Protein AF-A0A9X0CK64-F1 (afdb_monomer_lite)

Structure (mmCIF, N/CA/C/O backbone):
data_AF-A0A9X0CK64-F1
#
_entry.id   AF-A0A9X0CK64-F1
#
loop_
_atom_site.group_PDB
_atom_site.id
_atom_site.type_symbol
_atom_site.label_atom_id
_atom_site.label_alt_id
_atom_site.label_comp_id
_atom_site.label_asym_id
_atom_site.label_entity_id
_atom_site.label_seq_id
_atom_site.pdbx_PDB_ins_code
_atom_site.Cartn_x
_atom_site.Cartn_y
_atom_site.Cartn_z
_atom_site.occupancy
_atom_site.B_iso_or_equiv
_atom_site.auth_seq_id
_atom_site.auth_comp_id
_atom_site.auth_asym_id
_atom_site.auth_atom_id
_atom_site.pdbx_PDB_model_num
ATOM 1 N N . MET A 1 1 ? -25.392 -5.226 47.929 1.00 42.94 1 MET A N 1
ATOM 2 C CA . MET A 1 1 ? -25.205 -6.206 46.840 1.00 42.94 1 MET A CA 1
ATOM 3 C C . MET A 1 1 ? -24.554 -5.450 45.698 1.00 42.94 1 MET A C 1
ATOM 5 O O . MET A 1 1 ? -25.213 -4.615 45.099 1.00 42.94 1 MET A O 1
ATOM 9 N N . GLN A 1 2 ? -23.238 -5.586 45.547 1.00 38.28 2 GLN A N 1
ATOM 10 C CA . GLN A 1 2 ? -22.434 -4.780 44.627 1.00 38.28 2 GLN A CA 1
ATOM 11 C C . GLN A 1 2 ? -22.282 -5.548 43.311 1.00 38.28 2 GLN A C 1
ATOM 13 O O . GLN A 1 2 ? -22.061 -6.757 43.334 1.00 38.28 2 GLN A O 1
ATOM 18 N N . ALA A 1 3 ? -22.497 -4.854 42.194 1.00 52.78 3 ALA A N 1
ATOM 19 C CA . ALA A 1 3 ? -22.473 -5.411 40.850 1.00 52.78 3 ALA A CA 1
ATOM 20 C C . ALA A 1 3 ? -21.090 -5.987 40.512 1.00 52.78 3 ALA A C 1
ATOM 22 O O . ALA A 1 3 ? -20.073 -5.328 40.721 1.00 52.78 3 ALA A O 1
ATOM 23 N N . SER A 1 4 ? -21.061 -7.204 39.972 1.00 56.47 4 SER A N 1
ATOM 24 C CA . SER A 1 4 ? -19.891 -7.727 39.273 1.00 56.47 4 SER A CA 1
ATOM 25 C C . SER A 1 4 ? -19.934 -7.202 37.843 1.00 56.47 4 SER A C 1
ATOM 27 O O . SER A 1 4 ? -20.649 -7.743 37.002 1.00 56.47 4 SER A O 1
ATOM 29 N N . GLU A 1 5 ? -19.195 -6.128 37.577 1.00 56.88 5 GLU A N 1
ATOM 30 C CA . GLU A 1 5 ? -18.783 -5.805 36.214 1.00 56.88 5 GLU A CA 1
ATOM 31 C C . GLU A 1 5 ? -17.899 -6.956 35.729 1.00 56.88 5 GLU A C 1
ATOM 33 O O . GLU A 1 5 ? -16.806 -7.193 36.249 1.00 56.88 5 GLU A O 1
ATOM 38 N N . ILE A 1 6 ? -18.419 -7.736 34.784 1.00 62.25 6 ILE A N 1
ATOM 39 C CA . ILE A 1 6 ? -17.631 -8.726 34.060 1.00 62.25 6 ILE A CA 1
ATOM 40 C C . ILE A 1 6 ? -16.657 -7.920 33.206 1.00 62.25 6 ILE A C 1
ATOM 42 O O . ILE A 1 6 ? -17.024 -7.359 32.178 1.00 62.25 6 ILE A O 1
ATOM 46 N N . VAL A 1 7 ? -15.421 -7.808 33.677 1.00 54.88 7 VAL A N 1
ATOM 47 C CA . VAL A 1 7 ? -14.307 -7.344 32.858 1.00 54.88 7 VAL A CA 1
ATOM 48 C C . VAL A 1 7 ? -14.036 -8.453 31.844 1.00 54.88 7 VAL A C 1
ATOM 50 O O . VAL A 1 7 ? -13.488 -9.489 32.212 1.00 54.88 7 VAL A O 1
ATOM 53 N N . ASP A 1 8 ? -14.449 -8.264 30.591 1.00 58.22 8 ASP A N 1
ATOM 54 C CA . ASP A 1 8 ? -14.068 -9.136 29.475 1.00 58.22 8 ASP A CA 1
ATOM 55 C C . ASP A 1 8 ? -12.550 -8.994 29.217 1.00 58.22 8 ASP A C 1
ATOM 57 O O . ASP A 1 8 ? -12.117 -7.941 28.741 1.00 58.22 8 ASP A O 1
ATOM 61 N N . PRO A 1 9 ? -11.690 -9.995 29.513 1.00 56.22 9 PRO A N 1
ATOM 62 C CA . PRO A 1 9 ? -10.247 -9.749 29.606 1.00 56.22 9 PRO A CA 1
ATOM 63 C C . PRO A 1 9 ? -9.458 -9.823 28.293 1.00 56.22 9 PRO A C 1
ATOM 65 O O . PRO A 1 9 ? -8.233 -9.769 28.345 1.00 56.22 9 PRO A O 1
ATOM 68 N N . SER A 1 10 ? -10.075 -9.997 27.119 1.00 53.09 10 SER A N 1
ATOM 69 C CA . SER A 1 10 ? -9.321 -9.991 25.849 1.00 53.09 10 SER A CA 1
ATOM 70 C C . SER A 1 10 ? -10.220 -10.011 24.610 1.00 53.09 10 SER A C 1
ATOM 72 O O . SER A 1 10 ? -10.523 -11.070 24.071 1.00 53.09 10 SER A O 1
ATOM 74 N N . SER A 1 11 ? -10.572 -8.841 24.080 1.00 51.50 11 SER A N 1
ATOM 75 C CA . SER A 1 11 ? -10.829 -8.727 22.640 1.00 51.50 11 SER A CA 1
ATOM 76 C C . SER A 1 11 ? -9.564 -8.181 21.992 1.00 51.50 11 SER A C 1
ATOM 78 O O . SER A 1 11 ? -9.432 -6.983 21.800 1.00 51.50 11 SER A O 1
ATOM 80 N N . ASN A 1 12 ? -8.596 -9.059 21.728 1.00 52.44 12 ASN A N 1
ATOM 81 C CA . ASN A 1 12 ? -7.528 -8.768 20.772 1.00 52.44 12 ASN A CA 1
ATOM 82 C C . ASN A 1 12 ? -7.941 -9.404 19.444 1.00 52.44 12 ASN A C 1
ATOM 84 O O . ASN A 1 12 ? -7.483 -10.500 19.104 1.00 52.44 12 ASN A O 1
ATOM 88 N N . SER A 1 13 ? -8.852 -8.761 18.716 1.00 59.53 13 SER A N 1
ATOM 89 C CA . SER A 1 13 ? -9.221 -9.225 17.385 1.00 59.53 13 SER A CA 1
ATOM 90 C C . SER A 1 13 ? -8.139 -8.834 16.380 1.00 59.53 13 SER A C 1
ATOM 92 O O . SER A 1 13 ? -7.565 -7.744 16.412 1.00 59.53 13 SER A O 1
ATOM 94 N N . THR A 1 14 ? -7.801 -9.767 15.493 1.00 54.09 14 THR A N 1
ATOM 95 C CA . THR A 1 14 ? -6.801 -9.562 14.438 1.00 54.09 14 THR A CA 1
ATOM 96 C C . THR A 1 14 ? -7.5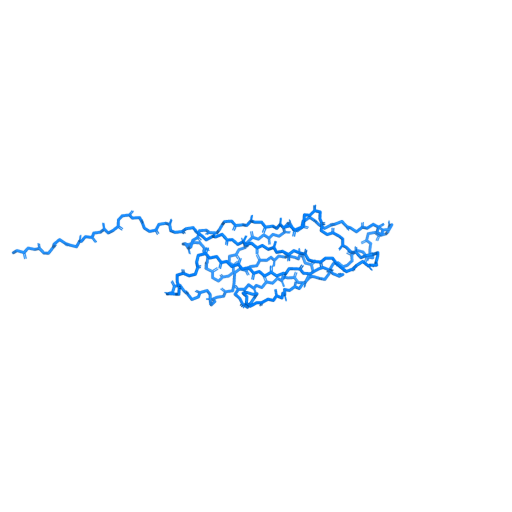15 -9.517 13.097 1.00 54.09 14 THR A C 1
ATOM 98 O O . THR A 1 14 ? -8.307 -10.412 12.804 1.00 54.09 14 THR A O 1
ATOM 101 N N . ALA A 1 15 ? -7.211 -8.518 12.268 1.00 63.88 15 ALA A N 1
ATOM 102 C CA . ALA A 1 15 ? -7.729 -8.438 10.906 1.00 63.88 15 ALA A CA 1
ATOM 103 C C . ALA A 1 15 ? -6.698 -8.948 9.884 1.00 63.88 15 ALA A C 1
ATOM 105 O O . ALA A 1 15 ? -5.500 -8.678 10.024 1.00 63.88 15 ALA A O 1
ATOM 106 N N . VAL A 1 16 ? -7.149 -9.669 8.850 1.00 71.50 16 VAL A N 1
ATOM 107 C CA . VAL A 1 16 ? -6.299 -10.113 7.731 1.00 71.50 16 VAL A CA 1
ATOM 108 C C . VAL A 1 16 ? -6.589 -9.258 6.502 1.00 71.50 16 VAL A C 1
ATOM 110 O O . VAL A 1 16 ? -7.710 -9.209 6.001 1.00 71.50 16 VAL A O 1
ATOM 113 N N . VAL A 1 17 ? -5.566 -8.578 5.992 1.00 73.12 17 VAL A N 1
ATOM 114 C CA . VAL A 1 17 ? -5.657 -7.812 4.744 1.00 73.12 17 VAL A CA 1
ATOM 115 C C . VAL A 1 17 ? -5.119 -8.673 3.601 1.00 73.12 17 VAL A C 1
ATOM 117 O O . VAL A 1 17 ? -3.958 -9.074 3.650 1.00 73.12 17 VAL A O 1
ATOM 120 N N . LEU A 1 18 ? -5.951 -8.962 2.594 1.00 80.00 18 LEU A N 1
ATOM 121 C CA . LEU A 1 18 ? -5.574 -9.676 1.365 1.00 80.00 18 LEU A CA 1
ATOM 122 C C . LEU A 1 18 ? -5.482 -8.680 0.207 1.00 80.00 18 LEU A C 1
ATOM 124 O O . LEU A 1 18 ? -6.504 -8.191 -0.282 1.00 80.00 18 LEU A O 1
ATOM 128 N N . ILE A 1 19 ? -4.270 -8.412 -0.264 1.00 75.25 19 ILE A N 1
ATOM 129 C CA . ILE A 1 19 ? -4.028 -7.525 -1.402 1.00 75.25 19 ILE A CA 1
ATOM 130 C C . ILE A 1 19 ? -3.748 -8.387 -2.629 1.00 75.25 19 ILE A C 1
ATOM 132 O O . ILE A 1 19 ? -2.814 -9.182 -2.602 1.00 75.25 19 ILE A O 1
ATOM 136 N N . THR A 1 20 ? -4.526 -8.215 -3.699 1.00 68.38 20 THR A N 1
ATOM 137 C CA . THR A 1 20 ? -4.292 -8.874 -4.997 1.00 68.38 20 THR A CA 1
ATOM 138 C C . THR A 1 20 ? -3.777 -7.848 -5.993 1.00 68.38 20 THR A C 1
ATOM 140 O O . THR A 1 20 ? -4.453 -6.858 -6.277 1.00 68.38 20 THR A O 1
ATOM 143 N N . VAL A 1 21 ? -2.601 -8.086 -6.556 1.00 58.91 21 VAL A N 1
ATOM 144 C CA . VAL A 1 21 ? -1.996 -7.219 -7.570 1.00 58.91 21 VAL A CA 1
ATOM 145 C C . VAL A 1 21 ? -2.274 -7.822 -8.949 1.00 58.91 21 VAL A C 1
ATOM 147 O O . VAL A 1 21 ? -2.092 -9.019 -9.146 1.00 58.91 21 VAL A O 1
ATOM 150 N N . LEU A 1 22 ? -2.761 -7.019 -9.903 1.00 48.25 22 LEU A N 1
ATOM 151 C CA . LEU A 1 22 ? -2.976 -7.463 -11.285 1.00 48.25 22 LEU A CA 1
ATOM 152 C C . LEU A 1 22 ? -2.023 -6.737 -12.234 1.00 48.25 22 LEU A C 1
ATOM 154 O O . LEU A 1 22 ? -2.020 -5.507 -12.276 1.00 48.25 22 LEU A O 1
ATOM 158 N N . ASP A 1 23 ? -1.266 -7.516 -13.004 1.00 48.16 23 ASP A N 1
ATOM 159 C CA . ASP A 1 23 ? -0.363 -7.035 -14.049 1.00 48.16 23 ASP A CA 1
ATOM 160 C C . ASP A 1 23 ? -1.129 -6.752 -15.355 1.00 48.16 23 ASP A C 1
ATOM 162 O O . ASP A 1 23 ? -2.014 -7.508 -15.764 1.00 48.16 23 ASP A O 1
ATOM 166 N N . THR A 1 24 ? -0.769 -5.660 -16.024 1.00 39.53 24 THR A N 1
ATOM 167 C CA . THR A 1 24 ? -1.109 -5.417 -17.431 1.00 39.53 24 THR A CA 1
ATOM 168 C C . THR A 1 24 ? 0.212 -5.147 -18.145 1.00 39.53 24 THR A C 1
ATOM 170 O O . THR A 1 24 ? 0.798 -4.082 -17.999 1.00 39.53 24 THR A O 1
ATOM 173 N N . ASN A 1 25 ? 0.689 -6.154 -18.872 1.00 41.19 25 ASN A N 1
ATOM 174 C CA . ASN A 1 25 ? 2.003 -6.220 -19.507 1.00 41.19 25 ASN A CA 1
ATOM 175 C C . ASN A 1 25 ? 2.244 -5.126 -20.572 1.00 41.19 25 ASN A C 1
ATOM 177 O O . ASN A 1 25 ? 1.585 -5.162 -21.609 1.00 41.19 25 ASN A O 1
ATOM 181 N N . ASP A 1 26 ? 3.223 -4.239 -20.340 1.00 46.56 26 ASP A N 1
ATOM 182 C CA . ASP A 1 26 ? 4.201 -3.720 -21.325 1.00 46.56 26 ASP A CA 1
ATOM 183 C C . ASP A 1 26 ? 5.330 -2.971 -20.568 1.00 46.56 26 ASP A C 1
ATOM 185 O O . ASP A 1 26 ? 5.110 -1.881 -20.043 1.00 46.56 26 ASP A O 1
ATOM 189 N N . ASN A 1 27 ? 6.500 -3.610 -20.397 1.00 53.88 27 ASN A N 1
ATOM 190 C CA . ASN A 1 27 ? 7.748 -3.106 -19.767 1.00 53.88 27 ASN A CA 1
ATOM 191 C C . ASN A 1 27 ? 7.606 -2.110 -18.590 1.00 53.88 27 ASN A C 1
ATOM 193 O O . ASN A 1 27 ? 8.345 -1.136 -18.496 1.00 53.88 27 ASN A O 1
ATOM 197 N N . SER A 1 28 ? 6.663 -2.371 -17.689 1.00 56.62 28 SER A N 1
ATOM 198 C CA . SER A 1 28 ? 6.326 -1.524 -16.542 1.00 56.62 28 SER A CA 1
ATOM 199 C C . SER A 1 28 ? 6.745 -2.200 -15.223 1.00 56.62 28 SER A C 1
ATOM 201 O O . SER A 1 28 ? 6.987 -3.412 -15.216 1.00 56.62 28 SER A O 1
ATOM 203 N N . PRO A 1 29 ? 6.845 -1.455 -14.107 1.00 63.81 29 PRO A N 1
ATOM 204 C CA . PRO A 1 29 ? 7.224 -1.984 -12.796 1.00 63.81 29 PRO A CA 1
ATOM 205 C C . PRO A 1 29 ? 6.444 -3.248 -12.404 1.00 63.81 29 PRO A C 1
ATOM 207 O O . PRO A 1 29 ? 5.218 -3.218 -12.308 1.00 63.81 29 PRO A O 1
ATOM 210 N N . GLN A 1 30 ? 7.143 -4.353 -12.135 1.00 70.31 30 GLN A N 1
ATOM 211 C CA . GLN A 1 30 ? 6.523 -5.628 -11.761 1.00 70.31 30 GLN A CA 1
ATOM 212 C C . GLN A 1 30 ? 6.636 -5.863 -10.257 1.00 70.31 30 GLN A C 1
ATOM 214 O O . GLN A 1 30 ? 7.732 -5.835 -9.698 1.00 70.31 30 GLN A O 1
ATOM 219 N N . PHE A 1 31 ? 5.516 -6.134 -9.589 1.00 78.81 31 PHE A N 1
ATOM 220 C CA . PHE A 1 31 ? 5.557 -6.640 -8.219 1.00 78.81 31 PHE A CA 1
ATOM 221 C C . PHE A 1 31 ? 6.151 -8.052 -8.220 1.00 78.81 31 PHE A C 1
ATOM 223 O O . PHE A 1 31 ? 5.815 -8.876 -9.066 1.00 78.81 31 PHE A O 1
ATOM 230 N N . LEU A 1 32 ? 7.029 -8.345 -7.261 1.00 78.19 32 LEU A N 1
ATOM 231 C CA . LEU A 1 32 ? 7.633 -9.674 -7.107 1.00 78.19 32 LEU A CA 1
ATOM 232 C C . LEU A 1 32 ? 6.682 -10.690 -6.459 1.00 78.19 32 LEU A C 1
ATOM 234 O O . LEU A 1 32 ? 6.998 -11.876 -6.399 1.00 78.19 32 LEU A O 1
ATOM 238 N N . GLN A 1 33 ? 5.545 -10.227 -5.938 1.00 79.31 33 GLN A N 1
ATOM 239 C CA . GLN A 1 33 ? 4.515 -11.058 -5.330 1.00 79.31 33 GLN A CA 1
ATOM 240 C C . GLN A 1 33 ? 3.151 -10.698 -5.913 1.00 79.31 33 GLN A C 1
ATOM 242 O O . GLN A 1 33 ? 2.780 -9.526 -5.965 1.00 79.31 33 GLN A O 1
ATOM 247 N N . ASP A 1 34 ? 2.376 -11.722 -6.268 1.00 77.44 34 ASP A N 1
ATOM 248 C CA . ASP A 1 34 ? 0.996 -11.552 -6.742 1.00 77.44 34 ASP A CA 1
ATOM 249 C C . ASP A 1 34 ? 0.055 -11.105 -5.612 1.00 77.44 34 ASP A C 1
ATOM 251 O O . ASP A 1 34 ? -0.970 -10.458 -5.844 1.00 77.44 34 ASP A O 1
ATOM 255 N N . HIS A 1 35 ? 0.402 -11.473 -4.372 1.00 82.50 35 HIS A N 1
ATOM 256 C CA . HIS A 1 35 ? -0.408 -11.223 -3.190 1.00 82.50 35 HIS A CA 1
ATOM 257 C C . HIS A 1 35 ? 0.434 -10.784 -1.995 1.00 82.50 35 HIS A C 1
ATOM 259 O O . HIS A 1 35 ? 1.419 -11.439 -1.650 1.00 82.50 35 HIS A O 1
ATOM 265 N N . TYR A 1 36 ? -0.022 -9.731 -1.317 1.00 85.62 36 TYR A N 1
ATOM 266 C CA . TYR A 1 36 ? 0.550 -9.264 -0.055 1.00 85.62 36 TYR A CA 1
ATOM 267 C C . TYR A 1 36 ? -0.459 -9.451 1.079 1.00 85.62 36 TYR A C 1
ATOM 269 O O . TYR A 1 36 ? -1.640 -9.120 0.933 1.00 85.62 36 TYR A O 1
ATOM 277 N N . TYR A 1 37 ? 0.020 -9.968 2.212 1.00 85.25 37 TYR A N 1
ATOM 278 C CA . TYR A 1 37 ? -0.794 -10.247 3.392 1.00 85.25 37 TYR A CA 1
ATOM 279 C C . TYR A 1 37 ? -0.234 -9.528 4.610 1.00 85.25 37 TYR A C 1
ATOM 281 O O . TYR A 1 37 ? 0.899 -9.785 5.018 1.00 85.25 37 TYR A O 1
ATOM 289 N N . TYR A 1 38 ? -1.056 -8.686 5.231 1.00 86.00 38 TYR A N 1
ATOM 290 C CA . TYR A 1 38 ? -0.686 -7.971 6.449 1.00 86.00 38 TYR A CA 1
ATOM 291 C C . TYR A 1 38 ? -1.701 -8.249 7.553 1.00 86.00 38 TYR A C 1
ATOM 293 O O . TYR A 1 38 ? -2.914 -8.215 7.330 1.00 86.00 38 TYR A O 1
ATOM 301 N N . LYS A 1 39 ? -1.187 -8.534 8.753 1.00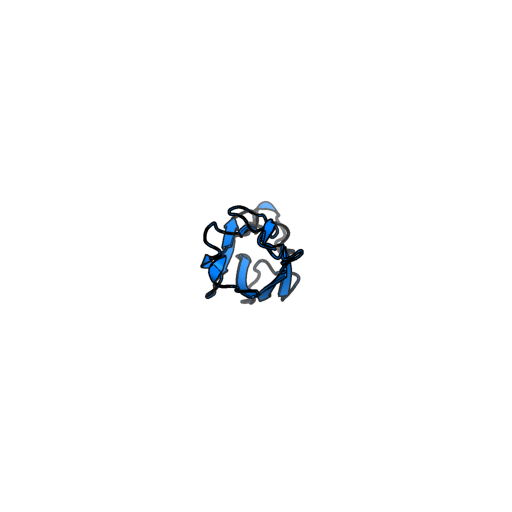 81.50 39 LYS A N 1
ATOM 302 C CA . LYS A 1 39 ? -1.983 -8.626 9.978 1.00 81.50 39 LYS A CA 1
ATOM 303 C C . LYS A 1 39 ? -1.827 -7.325 10.740 1.00 81.50 39 LYS A C 1
ATOM 305 O O . LYS A 1 39 ? -0.713 -6.971 11.118 1.00 81.50 39 LYS A O 1
ATOM 310 N N . ILE A 1 40 ? -2.939 -6.642 10.967 1.00 77.50 40 ILE A N 1
ATOM 311 C CA . ILE A 1 40 ? -2.968 -5.392 11.721 1.00 77.50 40 ILE A CA 1
ATOM 312 C C . ILE A 1 40 ? -3.717 -5.673 13.016 1.00 77.50 40 ILE A C 1
ATOM 314 O O . ILE A 1 40 ? -4.797 -6.271 12.997 1.00 77.50 40 ILE A O 1
ATOM 318 N N . ARG A 1 41 ? -3.129 -5.272 14.144 1.00 73.44 41 ARG A N 1
ATOM 319 C CA . ARG A 1 41 ? -3.845 -5.307 15.416 1.00 73.44 41 ARG A CA 1
ATOM 320 C C . ARG A 1 41 ? -4.813 -4.131 15.469 1.00 73.44 41 ARG A C 1
ATOM 322 O O . ARG A 1 41 ? -4.419 -3.003 15.179 1.00 73.44 41 ARG A O 1
ATOM 329 N N . GLU A 1 42 ? -6.062 -4.394 15.830 1.00 66.69 42 GLU A N 1
ATOM 330 C CA . GLU A 1 42 ? -7.119 -3.375 15.836 1.00 66.69 42 GLU A CA 1
ATOM 331 C C . GLU A 1 42 ? -6.834 -2.204 16.792 1.00 66.69 42 GLU A C 1
ATOM 333 O O . GLU A 1 42 ? -7.147 -1.056 16.477 1.00 66.69 42 GLU A O 1
ATOM 338 N N . ASP A 1 43 ? -6.154 -2.476 17.908 1.00 67.88 43 ASP A N 1
ATOM 339 C CA . ASP A 1 43 ? -5.752 -1.486 18.912 1.00 67.88 43 ASP A CA 1
ATOM 340 C C . ASP A 1 43 ? -4.699 -0.493 18.400 1.00 67.88 43 ASP A C 1
ATOM 342 O O . ASP A 1 43 ? -4.577 0.613 18.923 1.00 67.88 43 ASP A O 1
ATOM 346 N N . LEU A 1 44 ? -3.958 -0.873 17.357 1.00 69.69 44 LEU A N 1
ATOM 347 C CA . LEU A 1 44 ? -2.949 -0.037 16.710 1.00 69.69 44 LEU A CA 1
ATOM 348 C C . LEU A 1 44 ? -3.427 0.556 15.381 1.00 69.69 44 LEU A C 1
ATOM 350 O O . LEU A 1 44 ? -2.778 1.469 14.876 1.00 69.69 44 LEU A O 1
ATOM 354 N N . ALA A 1 45 ? -4.545 0.078 14.827 1.00 69.88 45 ALA A N 1
ATOM 355 C CA . ALA A 1 45 ? -5.094 0.469 13.524 1.00 69.88 45 ALA A CA 1
ATOM 356 C C . ALA A 1 45 ? -5.741 1.871 13.518 1.00 69.88 45 ALA A C 1
ATOM 358 O O . ALA A 1 45 ? -6.766 2.097 12.876 1.00 69.88 45 ALA A O 1
ATOM 359 N N . LEU A 1 46 ? -5.144 2.821 14.234 1.00 77.00 46 LEU A N 1
ATOM 360 C CA . LEU A 1 46 ? -5.582 4.207 14.283 1.00 77.00 46 LEU A CA 1
ATOM 361 C C . LEU A 1 46 ? -5.256 4.939 12.969 1.00 77.00 46 LEU A C 1
ATOM 363 O O . LEU A 1 46 ? -4.349 4.526 12.234 1.00 77.00 46 LEU A O 1
ATOM 367 N N . PRO A 1 47 ? -5.949 6.058 12.676 1.00 81.75 47 PRO A N 1
ATOM 368 C CA . PRO A 1 47 ? -5.597 6.949 11.578 1.00 81.75 47 PRO A CA 1
ATOM 369 C C . PRO A 1 47 ? -4.084 7.182 11.457 1.00 81.75 47 PRO A C 1
ATOM 371 O O . PRO A 1 47 ? -3.436 7.642 12.397 1.00 81.75 47 PRO A O 1
ATOM 374 N N . GLY A 1 48 ? -3.521 6.891 10.284 1.00 83.06 48 GLY A N 1
ATOM 375 C CA . GLY A 1 48 ? -2.097 7.077 10.009 1.00 83.06 48 GLY A CA 1
ATOM 376 C C . GLY A 1 48 ? -1.198 5.891 10.364 1.00 83.06 48 GLY A C 1
ATOM 377 O O . GLY A 1 48 ? -0.003 5.963 10.065 1.00 83.06 48 GLY A O 1
ATOM 378 N N . TYR A 1 49 ? -1.740 4.801 10.924 1.00 87.31 49 TYR A N 1
ATOM 379 C CA . TYR A 1 49 ? -0.995 3.557 11.122 1.00 87.31 49 TYR A CA 1
ATOM 380 C C . TYR A 1 49 ? -0.390 3.077 9.800 1.00 87.31 49 TYR A C 1
ATOM 382 O O . TYR A 1 49 ? -1.088 2.964 8.790 1.00 87.31 49 TYR A O 1
ATOM 390 N N . ILE A 1 50 ? 0.915 2.807 9.809 1.00 89.81 50 ILE A N 1
ATOM 391 C CA . ILE A 1 50 ? 1.657 2.343 8.637 1.00 89.81 50 ILE A CA 1
ATOM 392 C C . ILE A 1 50 ? 1.461 0.836 8.511 1.00 89.81 50 ILE A C 1
ATOM 394 O O . ILE A 1 50 ? 1.897 0.075 9.369 1.00 89.81 50 ILE A O 1
ATOM 398 N N . VAL A 1 51 ? 0.817 0.415 7.423 1.00 88.38 51 VAL A N 1
ATOM 399 C CA . VAL A 1 51 ? 0.632 -1.001 7.091 1.00 88.38 51 VAL A CA 1
ATOM 400 C C . VAL A 1 51 ? 1.922 -1.564 6.507 1.00 88.38 51 VAL A C 1
ATOM 402 O O . VAL A 1 51 ? 2.390 -2.620 6.923 1.00 88.38 51 VAL A O 1
ATOM 405 N N . THR A 1 52 ? 2.496 -0.852 5.537 1.00 86.69 52 THR A N 1
ATOM 406 C CA . THR A 1 52 ? 3.769 -1.200 4.906 1.00 86.69 52 THR A CA 1
ATOM 407 C C . THR A 1 52 ? 4.294 -0.024 4.087 1.00 86.69 52 THR A C 1
ATOM 409 O O . THR A 1 52 ? 3.527 0.828 3.641 1.00 86.69 52 THR A O 1
ATOM 412 N N . ASP A 1 53 ? 5.596 -0.002 3.859 1.00 79.56 53 ASP A N 1
ATOM 413 C CA . ASP A 1 53 ? 6.303 0.842 2.897 1.00 79.56 53 ASP A CA 1
ATOM 414 C C . ASP A 1 53 ? 7.184 0.012 1.945 1.00 79.56 53 ASP A C 1
ATOM 416 O O . ASP A 1 53 ? 7.983 0.562 1.194 1.00 79.56 53 ASP A O 1
ATOM 420 N N . GLN A 1 54 ? 7.043 -1.320 1.967 1.00 74.75 54 GLN A N 1
ATOM 421 C CA . GLN A 1 54 ? 7.952 -2.256 1.297 1.00 74.75 54 GLN A CA 1
ATOM 422 C C . GLN A 1 54 ? 7.233 -3.077 0.234 1.00 74.75 54 GLN A C 1
ATOM 424 O O . GLN A 1 54 ? 7.218 -4.308 0.270 1.00 74.75 54 GLN A O 1
ATOM 429 N N . PHE A 1 55 ? 6.638 -2.407 -0.749 1.00 80.31 55 PHE A N 1
ATOM 430 C CA . PHE A 1 55 ? 6.238 -3.118 -1.954 1.00 80.31 55 PHE A CA 1
ATOM 431 C C . PHE A 1 55 ? 7.494 -3.512 -2.736 1.00 80.31 55 PHE A C 1
ATOM 433 O O . PHE A 1 55 ? 8.206 -2.665 -3.272 1.00 80.31 55 PHE A O 1
ATOM 440 N N . ASN A 1 56 ? 7.786 -4.813 -2.786 1.00 77.88 56 ASN A N 1
ATOM 441 C CA . ASN A 1 56 ? 8.861 -5.357 -3.610 1.00 77.88 56 ASN A CA 1
ATOM 442 C C . ASN A 1 56 ? 8.493 -5.242 -5.095 1.00 77.88 56 ASN A C 1
ATOM 444 O O . ASN A 1 56 ? 7.937 -6.173 -5.675 1.00 77.88 56 ASN A O 1
ATOM 448 N N . VAL A 1 57 ? 8.815 -4.099 -5.697 1.00 75.25 57 VAL A N 1
ATOM 449 C CA . VAL A 1 57 ? 8.606 -3.816 -7.118 1.00 75.25 57 VAL A CA 1
ATOM 450 C C . VAL A 1 57 ? 9.953 -3.791 -7.838 1.00 75.25 57 VAL A C 1
ATOM 452 O O . VAL A 1 57 ? 10.893 -3.124 -7.403 1.00 75.25 57 VAL A O 1
ATOM 455 N N . GLN A 1 58 ? 10.058 -4.529 -8.940 1.00 72.06 58 GLN A N 1
ATOM 456 C CA . GLN A 1 58 ? 11.218 -4.545 -9.815 1.00 72.06 58 GLN A CA 1
ATOM 457 C C . GLN A 1 58 ? 10.900 -3.826 -11.125 1.00 72.06 58 GLN A C 1
ATOM 459 O O . GLN A 1 58 ? 9.984 -4.197 -11.852 1.00 72.06 58 GLN A O 1
ATOM 464 N N . ASP A 1 59 ? 11.719 -2.829 -11.443 1.00 68.00 59 ASP A N 1
ATOM 465 C CA . ASP A 1 59 ? 11.760 -2.196 -12.756 1.00 68.00 59 ASP A CA 1
ATOM 466 C C . ASP A 1 59 ? 12.987 -2.704 -13.518 1.00 68.00 59 ASP A C 1
ATOM 468 O O . ASP A 1 59 ? 14.102 -2.711 -12.978 1.00 68.00 59 ASP A O 1
ATOM 472 N N . LYS A 1 60 ? 12.786 -3.161 -14.755 1.00 61.75 60 LYS A N 1
ATOM 473 C CA . LYS A 1 60 ? 13.866 -3.651 -15.623 1.00 61.75 60 LYS A CA 1
ATOM 474 C C . LYS A 1 60 ? 14.534 -2.528 -16.422 1.00 61.75 60 LYS A C 1
ATOM 476 O O . LYS A 1 60 ? 15.484 -2.812 -17.152 1.00 61.75 60 LYS A O 1
ATOM 481 N N . ASP A 1 61 ? 14.123 -1.2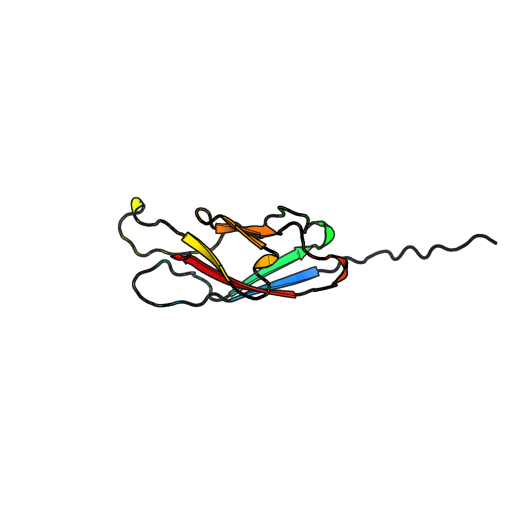72 -16.241 1.00 58.78 61 ASP A N 1
ATOM 482 C CA . ASP A 1 61 ? 14.763 -0.136 -16.891 1.00 58.78 61 ASP A CA 1
ATOM 483 C C . ASP A 1 61 ? 16.225 0.031 -16.468 1.00 58.78 61 ASP A C 1
ATOM 485 O O . ASP A 1 61 ? 16.588 0.017 -15.285 1.00 58.78 61 ASP A O 1
ATOM 489 N N . ILE A 1 62 ? 17.074 0.230 -17.477 1.00 49.50 62 ILE A N 1
ATOM 490 C CA . ILE A 1 62 ? 18.539 0.285 -17.370 1.00 49.50 62 ILE A CA 1
ATOM 491 C C . ILE A 1 62 ? 19.000 1.493 -16.533 1.00 49.50 62 ILE A C 1
ATOM 493 O O . ILE A 1 62 ? 20.031 1.423 -15.864 1.00 49.50 62 ILE A O 1
ATOM 497 N N . TYR A 1 63 ? 18.226 2.585 -16.520 1.00 55.00 63 TYR A N 1
ATOM 498 C CA . TYR A 1 63 ? 18.581 3.831 -15.838 1.00 55.00 63 TYR A CA 1
ATOM 499 C C . TYR A 1 63 ? 17.698 4.086 -14.602 1.00 55.00 63 TYR A C 1
ATOM 501 O O . TYR A 1 63 ? 16.492 4.286 -14.748 1.00 55.00 63 TYR A O 1
ATOM 509 N N . PRO A 1 64 ? 18.271 4.182 -13.384 1.00 56.50 64 PRO A N 1
ATOM 510 C CA . PRO A 1 64 ? 17.518 4.396 -12.141 1.00 56.50 64 PRO A CA 1
ATOM 511 C C . PRO A 1 64 ? 16.646 5.659 -12.123 1.00 56.50 64 PRO A C 1
ATOM 513 O O . PRO A 1 64 ? 15.602 5.677 -11.485 1.00 56.50 64 PRO A O 1
ATOM 516 N N . GLN A 1 65 ? 17.047 6.709 -12.844 1.00 57.19 65 GLN A N 1
ATOM 517 C CA . GLN A 1 65 ? 16.308 7.976 -12.938 1.00 57.19 65 GLN A CA 1
ATOM 518 C C . GLN A 1 65 ? 14.957 7.881 -13.667 1.00 57.19 65 GLN A C 1
ATOM 520 O O . GLN A 1 65 ? 14.117 8.769 -13.504 1.00 57.19 65 GLN A O 1
ATOM 525 N N . ASN A 1 66 ? 14.742 6.811 -14.437 1.00 52.78 66 ASN A N 1
ATOM 526 C CA . ASN A 1 66 ? 13.486 6.552 -15.142 1.00 52.78 66 ASN A CA 1
ATOM 527 C C . ASN A 1 66 ? 12.521 5.687 -14.318 1.00 52.78 66 ASN A C 1
ATOM 529 O O . ASN A 1 66 ? 11.340 5.630 -14.640 1.00 52.78 66 ASN A O 1
ATOM 533 N N . ARG A 1 67 ? 12.991 5.107 -13.204 1.00 61.09 67 ARG A N 1
ATOM 534 C CA . ARG A 1 67 ? 12.203 4.262 -12.297 1.00 61.09 67 ARG A CA 1
ATOM 535 C C . ARG A 1 67 ? 11.342 5.126 -11.377 1.00 61.09 67 ARG A C 1
ATOM 537 O O . ARG A 1 67 ? 11.614 5.270 -10.184 1.00 61.09 67 ARG A O 1
ATOM 544 N N . ARG A 1 68 ? 10.343 5.798 -11.949 1.00 67.88 68 ARG A N 1
ATOM 545 C CA . ARG A 1 68 ? 9.379 6.610 -11.196 1.00 67.88 68 ARG A CA 1
ATOM 546 C C . ARG A 1 68 ? 8.110 5.815 -10.961 1.00 67.88 68 ARG A C 1
ATOM 548 O O . ARG A 1 68 ? 7.155 5.957 -11.713 1.00 67.88 68 ARG A O 1
ATOM 555 N N . PHE A 1 69 ? 8.103 5.056 -9.875 1.00 76.00 69 PHE A N 1
ATOM 556 C CA . PHE A 1 69 ? 6.918 4.341 -9.428 1.00 76.00 69 PHE A CA 1
ATOM 557 C C . PHE A 1 69 ? 5.793 5.310 -9.064 1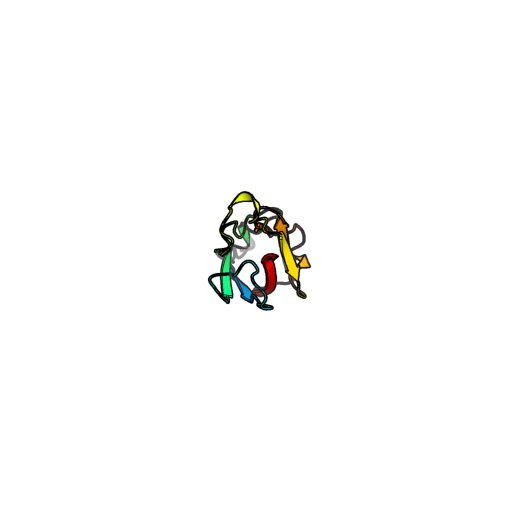.00 76.00 69 PHE A C 1
ATOM 559 O O . PHE A 1 69 ? 5.992 6.270 -8.315 1.00 76.00 69 PHE A O 1
ATOM 566 N N . LYS A 1 70 ? 4.605 5.040 -9.598 1.00 83.88 70 LYS A N 1
ATOM 567 C CA . LYS A 1 70 ? 3.346 5.681 -9.232 1.00 83.88 70 LYS A CA 1
ATOM 568 C C . LYS A 1 70 ? 2.385 4.654 -8.666 1.00 83.88 70 LYS A C 1
ATOM 570 O O . LYS A 1 70 ? 1.717 3.929 -9.405 1.00 83.88 70 LYS A O 1
ATOM 575 N N . TYR A 1 71 ? 2.286 4.645 -7.345 1.00 87.38 71 TYR A N 1
ATOM 576 C CA . TYR A 1 71 ? 1.381 3.766 -6.625 1.00 87.38 71 TYR A CA 1
ATOM 577 C C . TYR A 1 71 ? -0.050 4.310 -6.601 1.00 87.38 71 TYR A C 1
ATOM 579 O O . TYR A 1 71 ? -0.282 5.511 -6.459 1.00 87.38 71 TYR A O 1
ATOM 587 N N . SER A 1 72 ? -1.030 3.417 -6.721 1.00 90.31 72 SER A N 1
ATOM 588 C CA . SER A 1 72 ? -2.451 3.750 -6.565 1.00 90.31 72 SER A CA 1
ATOM 589 C C . SER A 1 72 ? -3.254 2.562 -6.042 1.00 90.31 72 SER A C 1
ATOM 591 O O . SER A 1 72 ? -2.839 1.412 -6.186 1.00 90.31 72 SER A O 1
ATOM 593 N N . LEU A 1 73 ? -4.403 2.842 -5.420 1.00 91.75 73 LEU A N 1
ATOM 594 C CA . LEU A 1 73 ? -5.298 1.827 -4.861 1.00 91.75 73 LEU A CA 1
ATOM 595 C C . LEU A 1 73 ? -6.602 1.737 -5.656 1.00 91.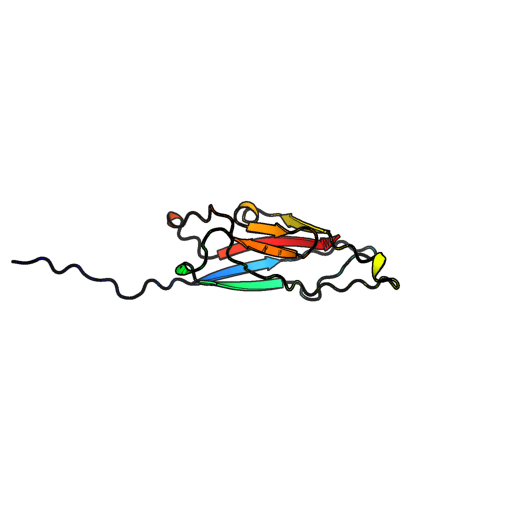75 73 LEU A C 1
ATOM 597 O O . LEU A 1 73 ? -7.099 2.738 -6.170 1.00 91.75 73 LEU A O 1
ATOM 601 N N . SER A 1 74 ? -7.198 0.548 -5.693 1.00 90.94 74 SER A N 1
ATOM 602 C CA . SER A 1 74 ? -8.538 0.333 -6.245 1.00 90.94 74 SER A CA 1
ATOM 603 C C . SER A 1 74 ? -9.264 -0.807 -5.541 1.00 90.94 74 SER A C 1
ATOM 605 O O . SER A 1 74 ? -8.639 -1.738 -5.041 1.00 90.94 74 SER A O 1
ATOM 607 N N . GLY A 1 75 ? -10.593 -0.774 -5.555 1.00 89.12 75 GLY A N 1
ATOM 608 C CA . GLY A 1 75 ? -11.453 -1.781 -4.939 1.00 89.12 75 GLY A CA 1
ATOM 609 C C . GLY A 1 75 ? -12.388 -1.175 -3.899 1.00 89.12 75 GLY A C 1
ATOM 610 O O . GLY A 1 75 ? -12.276 -0.009 -3.539 1.00 89.12 75 GLY A O 1
ATOM 611 N N . ALA A 1 76 ? -13.335 -1.973 -3.410 1.00 85.62 76 ALA A N 1
ATOM 612 C CA . ALA A 1 76 ? -14.342 -1.490 -2.463 1.00 85.62 76 ALA A CA 1
ATOM 613 C C . ALA A 1 76 ? -13.731 -1.052 -1.120 1.00 85.62 76 ALA A C 1
ATOM 615 O O . ALA A 1 76 ? -14.198 -0.090 -0.506 1.00 85.62 76 ALA A O 1
ATOM 616 N N . ASP A 1 77 ? -12.664 -1.735 -0.697 1.00 87.94 77 ASP A N 1
ATOM 617 C CA . ASP A 1 77 ? -12.011 -1.496 0.588 1.00 87.94 77 ASP A CA 1
ATOM 618 C C . ASP A 1 77 ? -10.854 -0.499 0.512 1.00 87.94 77 ASP A C 1
ATOM 620 O O . ASP A 1 77 ? -10.350 -0.079 1.550 1.00 87.94 77 ASP A O 1
ATOM 624 N N . SER A 1 78 ? -10.453 -0.052 -0.685 1.00 89.19 78 SER A N 1
ATOM 625 C CA . SER A 1 78 ? -9.327 0.880 -0.816 1.00 89.19 78 SER A CA 1
ATOM 626 C C . SER A 1 78 ? -9.590 2.226 -0.143 1.00 89.19 78 SER A C 1
ATOM 628 O O . SER A 1 78 ? -8.647 2.889 0.261 1.00 89.19 78 SER A O 1
ATOM 630 N N . LYS A 1 79 ? -10.858 2.624 0.024 1.00 87.62 79 LYS A N 1
ATOM 631 C CA . LYS A 1 79 ? -11.264 3.866 0.709 1.00 87.62 79 LYS A CA 1
ATOM 632 C C . LYS A 1 79 ? -10.839 3.937 2.184 1.00 87.62 79 LYS A C 1
ATOM 634 O O . LYS A 1 79 ? -10.730 5.032 2.735 1.00 87.62 79 LYS A O 1
ATOM 639 N N . TYR A 1 80 ? -10.602 2.783 2.813 1.00 85.75 80 TYR A N 1
ATOM 640 C CA . TYR A 1 80 ? -10.133 2.684 4.199 1.00 85.75 80 TYR A CA 1
ATOM 641 C C . TYR A 1 80 ? -8.613 2.837 4.320 1.00 85.75 80 TYR A C 1
ATOM 643 O O . TYR A 1 80 ? -8.084 2.850 5.428 1.00 85.75 80 TYR A O 1
ATOM 651 N N . PHE A 1 81 ? -7.906 2.978 3.197 1.00 90.00 81 PHE A N 1
ATOM 652 C CA . PHE A 1 81 ? -6.458 3.086 3.151 1.00 90.00 81 PHE A CA 1
ATOM 653 C C . PHE A 1 81 ? -6.029 4.260 2.271 1.00 90.00 81 PHE A C 1
ATOM 655 O O . PHE A 1 81 ? -6.769 4.760 1.425 1.00 90.00 81 PHE A O 1
ATOM 662 N N . SER A 1 82 ? -4.802 4.709 2.481 1.00 91.88 82 SER A N 1
ATOM 663 C CA . SER A 1 82 ? -4.138 5.701 1.641 1.00 91.88 82 SER A CA 1
ATOM 664 C C . SER A 1 82 ? -2.765 5.173 1.271 1.00 91.88 82 SER A C 1
ATOM 666 O O . SER A 1 82 ? -2.127 4.508 2.084 1.00 91.88 82 SER A O 1
ATOM 668 N N . ILE A 1 83 ? -2.320 5.445 0.047 1.00 92.44 83 ILE A N 1
ATOM 669 C CA . ILE A 1 83 ? -0.974 5.106 -0.403 1.00 92.44 83 ILE A CA 1
ATOM 670 C C . ILE A 1 83 ? -0.279 6.369 -0.882 1.00 92.44 83 ILE A C 1
ATOM 672 O O . ILE A 1 83 ? -0.861 7.157 -1.631 1.00 92.44 83 ILE A O 1
ATOM 676 N N . ASP A 1 84 ? 0.957 6.568 -0.443 1.00 91.12 84 ASP A N 1
ATOM 677 C CA . ASP A 1 84 ? 1.797 7.600 -1.023 1.00 91.12 84 ASP A CA 1
ATOM 678 C C . ASP A 1 84 ? 2.195 7.178 -2.448 1.00 91.12 84 ASP A C 1
ATOM 680 O O . ASP A 1 84 ? 2.782 6.107 -2.632 1.00 91.12 84 ASP A O 1
ATOM 684 N N . PRO A 1 85 ? 1.898 7.993 -3.472 1.00 87.50 85 PRO A N 1
ATOM 685 C CA . PRO A 1 85 ? 2.102 7.598 -4.857 1.00 87.50 85 PRO A CA 1
ATOM 686 C C . PRO A 1 85 ? 3.579 7.461 -5.229 1.00 87.50 85 PRO A C 1
ATOM 688 O O . PRO A 1 85 ? 3.864 6.797 -6.215 1.00 87.50 85 PRO A O 1
ATOM 691 N N . SER A 1 86 ? 4.507 8.067 -4.483 1.00 85.25 86 SER A N 1
ATOM 692 C CA . SER A 1 86 ? 5.939 8.062 -4.806 1.00 85.25 86 SER A CA 1
ATOM 693 C C . SER A 1 86 ? 6.735 6.996 -4.056 1.00 85.25 86 SER A C 1
ATOM 695 O O . SER A 1 86 ? 7.648 6.394 -4.613 1.00 85.25 86 SER A O 1
ATOM 697 N N . SER A 1 87 ? 6.378 6.750 -2.798 1.00 85.88 87 SER A N 1
ATOM 698 C CA . SER A 1 87 ? 7.076 5.824 -1.904 1.00 85.88 87 SER A CA 1
ATOM 699 C C . SER A 1 87 ? 6.359 4.487 -1.749 1.00 85.88 87 SER A C 1
ATOM 701 O O . SER A 1 87 ? 6.971 3.528 -1.297 1.00 85.88 87 SER A O 1
ATOM 703 N N . GLY A 1 88 ? 5.072 4.404 -2.101 1.00 87.88 88 GLY A N 1
ATOM 704 C CA . GLY A 1 88 ? 4.264 3.214 -1.843 1.00 87.88 88 GLY A CA 1
ATOM 705 C C . GLY A 1 88 ? 3.892 3.048 -0.369 1.00 87.88 88 GLY A C 1
ATOM 706 O O . GLY A 1 88 ? 3.396 1.995 0.012 1.00 87.88 88 GLY A O 1
ATOM 707 N N . LEU A 1 89 ? 4.099 4.069 0.471 1.00 91.94 89 LEU A N 1
ATOM 708 C CA . LEU A 1 89 ? 3.751 4.037 1.890 1.00 91.94 89 LEU A CA 1
ATOM 709 C C . LEU A 1 89 ? 2.235 3.889 2.070 1.00 91.94 89 LEU A C 1
ATOM 711 O O . LEU A 1 89 ? 1.483 4.842 1.861 1.00 91.94 89 LEU A O 1
ATOM 715 N N . LEU A 1 90 ? 1.799 2.699 2.475 1.00 92.25 90 LEU A N 1
ATOM 716 C CA . LEU A 1 90 ? 0.407 2.345 2.710 1.00 92.25 90 LEU A CA 1
ATOM 717 C C . LEU A 1 90 ? 0.041 2.589 4.176 1.00 92.25 90 LEU A C 1
ATOM 719 O O . LEU A 1 90 ? 0.654 2.035 5.092 1.00 92.25 90 LEU A O 1
ATOM 723 N N . LYS A 1 91 ? -1.003 3.385 4.398 1.00 91.69 91 LYS A N 1
ATOM 724 C CA . LYS A 1 91 ? -1.511 3.743 5.722 1.00 91.69 91 LYS A CA 1
ATOM 725 C C . LYS A 1 91 ? -2.998 3.477 5.864 1.00 91.69 91 LYS A C 1
ATOM 727 O O . LYS A 1 91 ? -3.764 3.607 4.909 1.00 91.69 91 LYS A O 1
ATOM 732 N N . VAL A 1 92 ? -3.396 3.191 7.093 1.00 88.75 92 VAL A N 1
ATOM 733 C CA . VAL A 1 92 ? -4.789 3.183 7.532 1.00 88.75 92 VAL A CA 1
ATOM 734 C C . VAL A 1 92 ? -5.355 4.600 7.490 1.00 88.75 92 VAL A C 1
ATOM 736 O O . VAL A 1 92 ? -4.747 5.550 7.992 1.00 88.75 92 VAL A O 1
ATOM 739 N N . ASN A 1 93 ? -6.534 4.737 6.892 1.00 82.25 93 ASN A N 1
ATOM 740 C CA . ASN A 1 93 ? -7.294 5.973 6.921 1.00 82.25 93 ASN A CA 1
ATOM 741 C C . ASN A 1 93 ? -8.103 6.084 8.223 1.00 82.25 93 ASN A C 1
ATOM 743 O O . ASN A 1 93 ? -8.413 5.087 8.868 1.00 82.25 93 ASN A O 1
ATOM 747 N N . ALA A 1 94 ? -8.488 7.301 8.596 1.00 65.12 94 ALA A N 1
ATOM 748 C CA . ALA A 1 94 ? -9.134 7.573 9.881 1.00 65.12 94 ALA A CA 1
ATOM 749 C C . ALA A 1 94 ? -10.495 6.884 10.098 1.00 65.12 94 ALA A C 1
ATOM 751 O O . ALA A 1 94 ? -10.980 6.831 11.222 1.00 65.12 94 ALA A O 1
ATOM 752 N N . SER A 1 95 ? -11.123 6.395 9.029 1.00 59.38 95 SER A N 1
ATOM 753 C CA . SER A 1 95 ? -12.512 5.941 8.995 1.00 59.38 95 SER A CA 1
ATOM 754 C C . SER A 1 95 ? -12.679 4.421 8.920 1.00 59.38 95 SER A C 1
ATOM 756 O O . SER A 1 95 ? -13.694 3.956 8.392 1.00 59.38 95 SER A O 1
ATOM 758 N N . LEU A 1 96 ? -11.719 3.625 9.415 1.00 64.75 96 LEU A N 1
ATOM 759 C CA . LEU A 1 96 ? -12.030 2.231 9.742 1.00 64.75 96 LEU A CA 1
ATOM 760 C C . LEU A 1 96 ? -13.126 2.262 10.809 1.00 64.75 96 LEU A C 1
ATOM 762 O O . LEU A 1 96 ? -12.870 2.563 11.967 1.00 64.75 96 LEU A O 1
ATOM 766 N N . ASP A 1 97 ? -14.365 2.058 10.375 1.00 58.62 97 ASP A N 1
ATOM 767 C CA . ASP A 1 97 ? -15.537 2.050 11.235 1.00 58.62 97 ASP A CA 1
ATOM 768 C C . ASP A 1 97 ? -15.401 0.877 12.216 1.00 58.62 97 ASP A C 1
ATOM 770 O O . ASP A 1 97 ? -15.690 -0.276 11.883 1.00 58.62 97 ASP A O 1
ATOM 774 N N . TYR A 1 98 ? -14.864 1.182 13.400 1.00 55.31 98 TYR A N 1
ATOM 775 C CA . TYR A 1 98 ? -14.551 0.234 14.470 1.00 55.31 98 TYR A CA 1
ATOM 776 C C . TYR A 1 98 ? -15.787 -0.575 14.903 1.00 55.31 98 TYR A C 1
ATOM 778 O O . TYR A 1 98 ? -15.651 -1.695 15.397 1.00 55.31 98 TYR A O 1
ATOM 786 N N . GLU A 1 99 ? -16.998 -0.064 14.659 1.00 52.06 99 GLU A N 1
ATOM 787 C CA . GLU A 1 99 ? -18.250 -0.735 15.014 1.00 52.06 99 GLU A CA 1
ATOM 788 C C . GLU A 1 99 ? -18.680 -1.795 13.986 1.00 52.06 99 GLU A C 1
ATOM 790 O O . GLU A 1 99 ? -19.412 -2.727 14.326 1.00 52.06 99 GLU A O 1
ATOM 795 N N . GLN A 1 100 ? -18.177 -1.734 12.745 1.00 57.72 100 GLN A N 1
ATOM 796 C CA . GLN A 1 100 ? -18.579 -2.663 11.679 1.00 57.72 100 GLN A CA 1
ATOM 797 C C . GLN A 1 100 ? -17.929 -4.051 11.768 1.00 57.72 100 GLN A C 1
ATOM 799 O O . GLN A 1 100 ? -18.259 -4.915 10.953 1.00 57.72 100 GLN A O 1
ATOM 804 N N . ARG A 1 101 ? -17.034 -4.300 12.743 1.00 58.72 101 ARG A N 1
ATOM 805 C CA . ARG A 1 101 ? -16.378 -5.609 12.979 1.00 58.72 101 ARG A CA 1
ATOM 806 C C . ARG A 1 101 ? -15.871 -6.273 11.689 1.00 58.72 101 ARG A C 1
ATOM 808 O O . ARG A 1 101 ? -15.940 -7.491 11.522 1.00 58.72 101 ARG A O 1
ATOM 815 N N . LYS A 1 102 ? -15.398 -5.483 10.721 1.00 65.88 102 LYS A N 1
ATOM 816 C CA . LYS A 1 102 ? -14.888 -6.034 9.468 1.00 65.88 102 LYS A CA 1
ATOM 817 C C . LYS A 1 102 ? -13.467 -6.535 9.701 1.00 65.88 102 LYS A C 1
ATOM 819 O O . LYS A 1 102 ? -12.521 -5.761 9.747 1.00 65.88 102 LYS A O 1
ATOM 824 N N . PHE A 1 103 ? -13.331 -7.851 9.840 1.00 69.12 103 PHE A N 1
ATOM 825 C CA . PHE A 1 103 ? -12.050 -8.502 10.136 1.00 69.12 103 PHE A CA 1
ATOM 826 C C . PHE A 1 103 ? -11.168 -8.734 8.902 1.00 69.12 103 PHE A C 1
ATOM 828 O O . PHE A 1 103 ? -10.042 -9.198 9.041 1.00 69.12 103 PHE A O 1
ATOM 835 N N . ASN A 1 104 ? -11.652 -8.446 7.689 1.00 80.12 104 ASN A N 1
ATOM 836 C CA . ASN A 1 104 ? -10.881 -8.670 6.467 1.00 80.12 104 ASN A CA 1
ATOM 837 C C . ASN A 1 104 ? -11.088 -7.547 5.456 1.00 80.12 104 ASN A C 1
ATOM 839 O O . ASN A 1 104 ? -12.231 -7.214 5.149 1.00 80.12 104 ASN A O 1
ATOM 843 N N . PHE A 1 105 ? -9.998 -7.026 4.897 1.00 85.81 105 PHE A N 1
ATOM 844 C CA . PHE A 1 105 ? -10.021 -6.013 3.839 1.00 85.81 105 PHE A CA 1
ATOM 845 C C . PHE A 1 105 ? -9.333 -6.553 2.592 1.00 85.81 105 PHE A C 1
ATOM 847 O O . PHE A 1 105 ? -8.269 -7.167 2.694 1.00 85.81 105 PHE A O 1
ATOM 854 N N . SER A 1 106 ? -9.923 -6.312 1.420 1.00 88.94 106 SER A N 1
ATOM 855 C CA . SER A 1 106 ? -9.297 -6.688 0.154 1.00 88.94 106 SER A CA 1
ATOM 856 C C . SER A 1 106 ? -9.427 -5.614 -0.915 1.00 88.94 106 SER A C 1
ATOM 858 O O . SER A 1 106 ? -10.512 -5.115 -1.222 1.00 88.94 106 SER A O 1
ATOM 860 N N . PHE A 1 107 ? -8.285 -5.247 -1.485 1.00 89.88 107 PHE A N 1
ATOM 861 C CA . PHE A 1 107 ? -8.163 -4.240 -2.528 1.00 89.88 107 PHE A CA 1
ATOM 862 C C . PHE A 1 107 ? -6.926 -4.522 -3.385 1.00 89.88 107 PHE A C 1
ATOM 864 O O . PHE A 1 107 ? -6.106 -5.385 -3.067 1.00 89.88 107 PHE A O 1
ATOM 871 N N . LYS A 1 108 ? -6.813 -3.803 -4.499 1.00 89.69 108 LYS A N 1
ATOM 872 C CA . LYS A 1 108 ? -5.707 -3.913 -5.447 1.00 89.69 108 LYS A CA 1
ATOM 873 C C . LYS A 1 108 ? -4.780 -2.717 -5.314 1.00 89.69 108 LYS A C 1
ATOM 875 O O . LYS A 1 108 ? -5.248 -1.587 -5.152 1.00 89.69 108 LYS A O 1
ATOM 880 N N . VAL A 1 109 ? -3.484 -2.980 -5.423 1.00 88.56 109 VAL A N 1
ATOM 881 C CA . VAL A 1 109 ? -2.442 -1.958 -5.549 1.00 88.56 109 VAL A CA 1
ATOM 882 C C . VAL A 1 109 ? -1.925 -2.011 -6.980 1.00 88.56 109 VAL A C 1
ATOM 884 O O . VAL A 1 109 ? -1.668 -3.090 -7.506 1.00 88.56 109 VAL A O 1
ATOM 887 N N . PHE 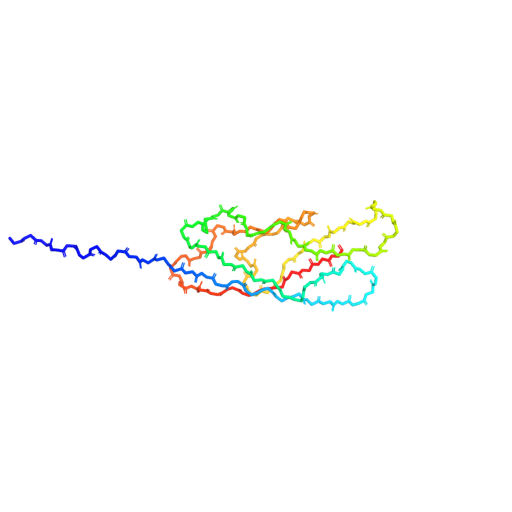A 1 110 ? -1.790 -0.848 -7.605 1.00 84.56 110 PHE A N 1
ATOM 888 C CA . PHE A 1 110 ? -1.165 -0.697 -8.913 1.00 84.56 110 PHE A CA 1
ATOM 889 C C . PHE A 1 110 ? 0.115 0.109 -8.775 1.00 84.56 110 PHE A C 1
ATOM 891 O O . PHE A 1 110 ? 0.168 1.042 -7.974 1.00 84.56 110 PHE A O 1
ATOM 898 N N . CYS A 1 111 ? 1.097 -0.223 -9.603 1.00 80.88 111 CYS A N 1
ATOM 899 C CA . CYS A 1 111 ? 2.303 0.558 -9.812 1.00 80.88 111 CYS A CA 1
ATOM 900 C C . CYS A 1 111 ? 2.429 0.827 -11.314 1.00 80.88 111 CYS A C 1
ATOM 902 O O . CYS A 1 111 ? 2.134 -0.055 -12.120 1.00 80.88 111 CYS A O 1
ATOM 904 N N . LYS A 1 112 ? 2.786 2.057 -11.675 1.00 74.94 112 LYS A N 1
ATOM 905 C CA . LYS A 1 112 ? 3.042 2.505 -13.048 1.00 74.94 112 LYS A CA 1
ATOM 906 C C . LYS A 1 112 ? 4.333 3.294 -13.105 1.00 74.94 112 LYS A C 1
ATOM 908 O O . LYS A 1 112 ? 4.684 3.866 -12.049 1.00 74.94 112 LYS A O 1
#

Organism: NCBI:txid174260

InterPro domains:
  IPR002126 Cadherin-like [PF00028] (54-102)
  IPR002126 Cadherin-like [PR00205] (10-29)
  IPR002126 Cadherin-like [PR00205] (29-42)
  IPR002126 Cadherin-like [PR00205] (86-112)
  IPR002126 Cadherin-like [PS50268] (1-31)
  IPR002126 Cadherin-like [PS50268] (32-109)
  IPR015919 Cadherin-like superfamily [SSF49313] (25-102)
  IPR020894 Cadherin conserved site [PS00232] (19-29)

Sequence (112 aa):
MQASEIVDPSSNSTAVVLITVLDTNDNSPQFLQDHYYYKIREDLALPGYIVTDQFNVQDKDIYPQNRRFKYSLSGADSKYFSIDPSSGLLKVNASLDYEQRKFNFSFKVFCK

Foldseek 3Di:
DDDPPPPPPDPFAKAKEWEAEDDDDDQFKDFPDRIDIFIDGPVQQAAFRWRDQDRRIDHPDPDPVVNQKAKDKDDPQCVQWDADRRRRGIGGHRPPPPVVPNRYHYIYMDID

pLDDT: mean 72.19, std 14.84, range [38.28, 92.44]

Secondary structure (DSSP, 8-state):
-------------EEEEEEE-----SS-PEES-SEEEEEEETTT--TT-EEES---EE---S-GGG----EEEESTTGGGEEE-TTT--EEE-TT--GGG---EEEEEEEE-

Radius of gyration: 18.22 Å; chains: 1; bounding box: 44×20×68 Å